Protein AF-A0A5K0VZJ0-F1 (afdb_monomer_lite)

Foldseek 3Di:
DPPPPPPDDPPDDDFAKAKQDDDDPPDDDPPNHPHDHPVVVVVCVVVVQFPDWDQDPNMIITTGPPD

Organism: NCBI:txid210225

InterPro domains:
  IPR008144 Guanylate kinase-like domain [PS50052] (1-67)
  IPR008145 Guanylate kinase/L-type calcium channel beta subunit [PF00625] (5-60)
  IPR020590 Guanylate kinase, conserved site [PS00856] (19-36)
  IPR027417 P-loop containing nucleoside triphosphate hydrolase [G3DSA:3.40.50.300] (6-15)
  IPR027417 P-loop containing nucleoside triphosphate hydrolase [SSF52540] (4-66)

Radius of gyration: 13.63 Å; chains: 1; bounding box: 31×37×26 Å

Structure (mmCIF, N/CA/C/O backbone):
data_AF-A0A5K0VZJ0-F1
#
_entry.id   AF-A0A5K0VZJ0-F1
#
loop_
_atom_site.group_PDB
_atom_site.id
_atom_site.type_symbol
_atom_site.label_atom_id
_atom_site.label_alt_id
_atom_site.label_comp_id
_atom_site.label_asym_id
_atom_site.label_entity_id
_atom_site.label_seq_id
_atom_site.pdbx_PDB_ins_code
_atom_site.Cartn_x
_atom_site.Cartn_y
_atom_site.Cartn_z
_atom_site.occupancy
_atom_site.B_iso_or_equiv
_atom_site.auth_seq_id
_atom_site.auth_comp_id
_atom_site.auth_asym_id
_atom_site.auth_atom_id
_atom_site.pdbx_PDB_model_num
ATOM 1 N N . PHE A 1 1 ? -14.438 22.731 1.995 1.00 46.34 1 PHE A N 1
ATOM 2 C CA . PHE A 1 1 ? -14.644 21.386 1.414 1.00 46.34 1 PHE A CA 1
ATOM 3 C C . PHE A 1 1 ? -14.148 20.227 2.292 1.00 46.34 1 PHE A C 1
ATOM 5 O O . PHE A 1 1 ? -14.709 19.154 2.157 1.00 46.34 1 PHE A O 1
ATOM 12 N N . GLN A 1 2 ? -13.194 20.406 3.224 1.00 46.09 2 GLN A N 1
ATOM 13 C CA . GLN A 1 2 ? -12.707 19.309 4.094 1.00 46.09 2 GLN A CA 1
ATOM 14 C C . GLN A 1 2 ? -13.500 19.076 5.402 1.00 46.09 2 GLN A C 1
ATOM 16 O O . GLN A 1 2 ? -13.319 18.049 6.038 1.00 46.09 2 GLN A O 1
ATOM 21 N N . GLN A 1 3 ? -14.412 19.973 5.797 1.00 47.78 3 GLN A N 1
ATOM 22 C CA . GLN A 1 3 ? -15.154 19.858 7.070 1.00 47.78 3 GLN A CA 1
ATOM 23 C C . GLN A 1 3 ? -16.449 19.023 7.009 1.00 47.78 3 GLN A C 1
ATOM 25 O O . GLN A 1 3 ? -17.088 18.829 8.032 1.00 47.78 3 GLN A O 1
ATOM 30 N N . ARG A 1 4 ? -16.856 18.512 5.838 1.00 48.25 4 ARG A N 1
ATOM 31 C CA . ARG A 1 4 ? -18.180 17.875 5.651 1.00 48.25 4 ARG A CA 1
ATOM 32 C C . ARG A 1 4 ? -18.199 16.344 5.753 1.00 48.25 4 ARG A C 1
ATOM 34 O O . ARG A 1 4 ? -19.225 15.741 5.470 1.00 48.25 4 ARG A O 1
ATOM 41 N N . LEU A 1 5 ? -17.075 15.725 6.119 1.00 53.66 5 LEU A N 1
ATOM 42 C CA . LEU A 1 5 ? -16.935 14.264 6.231 1.00 53.66 5 LEU A CA 1
ATOM 43 C C . LEU A 1 5 ? -16.865 13.757 7.680 1.00 53.66 5 LEU A C 1
ATOM 45 O O . LEU A 1 5 ? -16.848 12.550 7.885 1.00 53.66 5 LEU A O 1
ATOM 49 N N . GLN A 1 6 ? -16.837 14.644 8.681 1.00 49.38 6 GLN A N 1
ATOM 50 C CA . GLN A 1 6 ? -16.703 14.245 10.090 1.00 49.38 6 GLN A CA 1
ATOM 51 C C . GLN A 1 6 ? -18.028 13.879 10.774 1.00 49.38 6 GLN A C 1
ATOM 53 O O . GLN A 1 6 ? -18.004 13.288 11.845 1.00 49.38 6 GLN A O 1
ATOM 58 N N . GLU A 1 7 ? -19.178 14.180 10.168 1.00 50.06 7 GLU A N 1
ATOM 59 C CA . GLU A 1 7 ? -20.492 13.962 10.800 1.00 50.06 7 GLU A CA 1
ATOM 60 C C . GLU A 1 7 ? -21.149 12.619 10.447 1.00 50.06 7 GLU A C 1
ATOM 62 O O . GLU A 1 7 ? -22.281 12.355 10.845 1.00 50.06 7 GLU A O 1
ATOM 67 N N . VAL A 1 8 ? -20.466 11.733 9.717 1.00 54.97 8 VAL A N 1
ATOM 68 C CA . VAL A 1 8 ? -21.062 10.469 9.275 1.00 54.97 8 VAL A CA 1
ATOM 69 C C . VAL A 1 8 ? -20.391 9.284 9.970 1.00 54.97 8 VAL A C 1
ATOM 71 O O . VAL A 1 8 ? -19.381 8.768 9.511 1.00 54.97 8 VAL A O 1
ATOM 74 N N . ARG A 1 9 ? -21.097 8.818 11.009 1.00 51.84 9 ARG A N 1
ATOM 75 C CA . ARG A 1 9 ? -21.262 7.419 11.445 1.00 51.84 9 ARG A CA 1
ATOM 76 C C . ARG A 1 9 ? -20.208 6.832 12.381 1.00 51.84 9 ARG A C 1
ATOM 78 O O . ARG A 1 9 ? -19.214 6.244 11.962 1.00 51.84 9 ARG A O 1
ATOM 85 N N . GLU A 1 10 ? -20.585 6.801 13.657 1.00 55.16 10 GLU A N 1
ATOM 86 C CA . GLU A 1 10 ? -20.355 5.626 14.500 1.00 55.16 10 GLU A CA 1
ATOM 87 C C . GLU A 1 10 ? -20.673 4.355 13.679 1.00 55.16 10 GLU A C 1
ATOM 89 O O . GLU A 1 10 ? -21.813 4.151 13.259 1.00 55.16 10 GLU A O 1
ATOM 94 N N . GLY A 1 11 ? -19.645 3.565 13.345 1.00 58.00 11 GLY A N 1
ATOM 95 C CA . GLY A 1 11 ? -19.775 2.321 12.570 1.00 58.00 11 GLY A CA 1
ATOM 96 C C . GLY A 1 11 ? -19.040 2.253 11.223 1.00 58.00 11 GLY A C 1
ATOM 97 O O . GLY A 1 11 ? -19.135 1.226 10.554 1.00 58.00 11 GLY A O 1
ATOM 98 N N . ILE A 1 12 ? -18.300 3.287 10.797 1.00 62.06 12 ILE A N 1
ATOM 99 C CA . ILE A 1 12 ? -17.394 3.164 9.638 1.00 62.06 12 ILE A CA 1
ATOM 100 C C . ILE A 1 12 ? -16.028 2.659 10.112 1.00 62.06 12 ILE A C 1
ATOM 102 O O . ILE A 1 12 ? -15.260 3.395 10.728 1.00 62.06 12 ILE A O 1
ATOM 106 N N . HIS A 1 13 ? -15.714 1.404 9.789 1.00 65.56 13 HIS A N 1
ATOM 107 C CA . HIS A 1 13 ? -14.356 0.879 9.888 1.00 65.56 13 HIS A CA 1
ATOM 108 C C . HIS A 1 13 ? -13.575 1.295 8.641 1.00 65.56 13 HIS A C 1
ATOM 110 O O . HIS A 1 13 ? -13.901 0.887 7.526 1.00 65.56 13 HIS A O 1
ATOM 116 N N . PHE A 1 14 ? -12.560 2.139 8.823 1.00 69.69 14 PHE A N 1
ATOM 117 C CA . PHE A 1 14 ? -11.632 2.475 7.752 1.00 69.69 14 PHE A CA 1
ATOM 118 C C . PHE A 1 14 ? -10.593 1.370 7.621 1.00 69.69 14 PHE A C 1
ATOM 120 O O . PHE A 1 14 ? -9.912 1.029 8.583 1.00 69.69 14 PHE A O 1
ATOM 127 N N . VAL A 1 15 ? -10.485 0.836 6.411 1.00 82.50 15 VAL A N 1
ATOM 128 C CA . VAL A 1 15 ? -9.484 -0.161 6.051 1.00 82.50 15 VA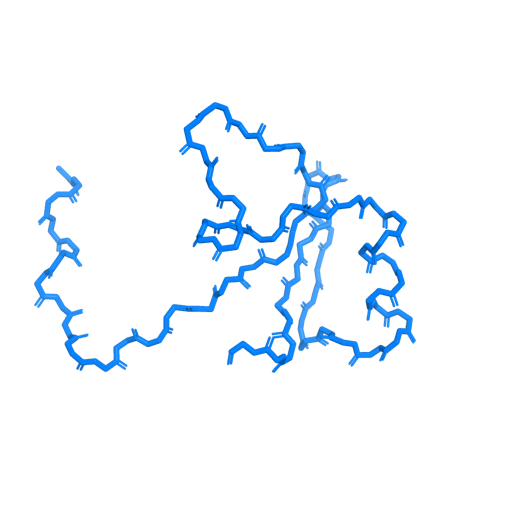L A CA 1
ATOM 129 C C . VAL A 1 15 ? -8.211 0.578 5.639 1.00 82.50 15 VAL A C 1
ATOM 131 O O . VAL A 1 15 ? -8.211 1.362 4.687 1.00 82.50 15 VAL A O 1
ATOM 134 N N . ILE A 1 16 ? -7.122 0.352 6.364 1.00 88.50 16 ILE A N 1
ATOM 135 C CA . ILE A 1 16 ? -5.804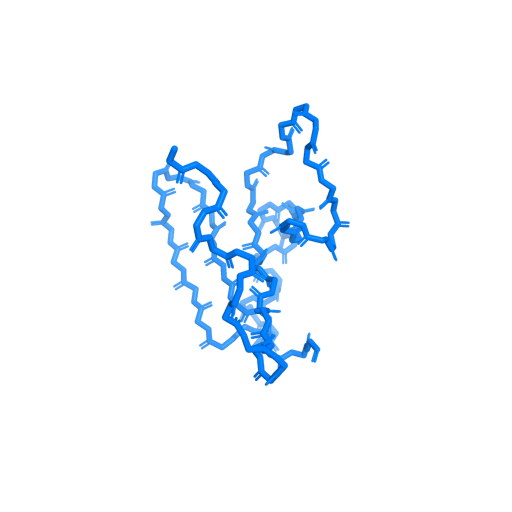 0.914 6.087 1.00 88.50 16 ILE A CA 1
ATOM 136 C C . ILE A 1 16 ? -5.183 0.126 4.930 1.00 88.50 16 ILE A C 1
ATOM 138 O O . ILE A 1 16 ? -5.059 -1.096 4.960 1.00 88.50 16 ILE A O 1
ATOM 142 N N . THR A 1 17 ? -4.791 0.828 3.873 1.00 92.12 17 THR A N 1
ATOM 143 C CA . THR A 1 17 ? -4.208 0.215 2.670 1.00 92.12 17 THR A CA 1
ATOM 144 C C . THR A 1 17 ? -2.690 0.086 2.818 1.00 92.12 17 THR A C 1
ATOM 146 O O . THR A 1 17 ? -2.034 1.015 3.285 1.00 92.12 17 THR A O 1
ATOM 149 N N . ALA A 1 18 ? -2.104 -1.024 2.373 1.00 94.88 18 ALA A N 1
ATOM 150 C CA . ALA A 1 18 ? -0.660 -1.164 2.200 1.00 94.88 18 ALA A CA 1
ATOM 151 C C . ALA A 1 18 ? -0.210 -0.542 0.873 1.00 94.88 18 ALA A C 1
ATOM 153 O O . ALA A 1 18 ? -0.851 -0.740 -0.159 1.00 94.88 18 ALA A O 1
ATOM 154 N N . THR A 1 19 ? 0.884 0.217 0.878 1.00 95.62 19 THR A N 1
ATOM 155 C CA . THR A 1 19 ? 1.417 0.906 -0.302 1.00 95.62 19 THR A CA 1
ATOM 156 C C . THR A 1 19 ? 2.938 0.787 -0.364 1.00 95.62 19 THR A C 1
ATOM 158 O O . THR A 1 19 ? 3.607 0.981 0.647 1.00 95.62 19 THR A O 1
ATOM 161 N N . SER A 1 20 ? 3.495 0.535 -1.557 1.00 94.25 20 SER A N 1
ATOM 162 C CA . SER A 1 20 ? 4.957 0.528 -1.765 1.00 94.25 20 SER A CA 1
ATOM 163 C C . SER A 1 20 ? 5.564 1.920 -1.964 1.00 94.25 20 SER A C 1
ATOM 165 O O . SER A 1 20 ? 6.780 2.084 -2.051 1.00 94.25 20 SER A O 1
ATOM 167 N N . ARG A 1 21 ? 4.699 2.929 -2.112 1.00 94.44 21 ARG A N 1
ATOM 168 C CA . ARG A 1 21 ? 5.087 4.331 -2.276 1.00 94.44 21 ARG A CA 1
ATOM 169 C C . ARG A 1 21 ? 5.814 4.837 -1.023 1.00 94.44 21 ARG A C 1
ATOM 171 O O . ARG A 1 21 ? 5.315 4.605 0.076 1.00 94.44 21 ARG A O 1
ATOM 178 N N . PRO A 1 22 ? 6.877 5.651 -1.152 1.00 91.88 22 PRO A N 1
ATOM 179 C CA . PRO A 1 22 ? 7.476 6.336 -0.013 1.00 91.88 22 PRO A CA 1
ATOM 180 C C . PRO A 1 22 ? 6.471 7.232 0.714 1.00 91.88 22 PRO A C 1
ATOM 182 O O . PRO A 1 22 ? 5.695 7.953 0.079 1.00 91.88 22 PRO A O 1
ATOM 185 N N . LYS A 1 23 ? 6.530 7.232 2.044 1.00 94.81 23 LYS A N 1
ATOM 186 C CA . LYS A 1 23 ? 5.732 8.106 2.909 1.00 94.81 23 LYS A CA 1
ATOM 187 C C . LYS A 1 23 ? 6.020 9.587 2.630 1.00 94.81 23 LYS A C 1
ATOM 189 O O . LYS A 1 23 ? 7.182 9.989 2.574 1.00 94.81 23 LYS A O 1
ATOM 194 N N . ARG A 1 24 ? 4.983 10.415 2.464 1.00 94.25 24 ARG A N 1
ATOM 195 C CA . ARG A 1 24 ? 5.118 11.881 2.353 1.00 94.25 24 ARG A CA 1
ATOM 196 C C . ARG A 1 24 ? 5.224 12.525 3.741 1.00 94.25 24 ARG A C 1
ATOM 198 O O . ARG A 1 24 ? 4.761 11.946 4.725 1.00 94.25 24 ARG A O 1
ATOM 205 N N . PRO A 1 25 ? 5.784 13.744 3.839 1.00 94.38 25 PRO A N 1
ATOM 206 C CA . PRO A 1 25 ? 5.751 14.512 5.078 1.00 94.38 25 PRO A CA 1
ATOM 207 C C . PRO A 1 25 ? 4.313 14.688 5.583 1.00 94.38 25 PRO A C 1
ATOM 209 O O . PRO A 1 25 ? 3.441 15.113 4.828 1.00 94.38 25 PRO A O 1
ATOM 212 N N . GLY A 1 26 ? 4.078 14.355 6.853 1.00 93.12 26 GLY A N 1
ATOM 213 C CA . GLY A 1 26 ? 2.763 14.445 7.498 1.00 93.12 26 GLY A CA 1
ATOM 214 C C . GLY A 1 26 ? 1.933 13.159 7.474 1.00 93.12 26 GLY A C 1
ATOM 215 O O . GLY A 1 26 ? 0.979 13.073 8.238 1.00 93.12 26 GLY A O 1
ATOM 216 N N . GLU A 1 27 ? 2.307 12.156 6.674 1.00 93.31 27 GLU A N 1
ATOM 217 C CA . GLU A 1 27 ? 1.667 10.836 6.717 1.00 93.31 27 GLU A CA 1
ATOM 218 C C . GLU A 1 27 ? 2.229 9.989 7.877 1.00 93.31 27 GLU A C 1
ATOM 220 O O . GLU A 1 27 ? 3.423 10.042 8.216 1.00 93.31 27 GLU A O 1
ATOM 225 N N . VAL A 1 28 ? 1.361 9.178 8.474 1.00 91.94 28 VAL A N 1
ATOM 226 C CA . VAL A 1 28 ? 1.623 8.293 9.607 1.00 91.94 28 VAL A CA 1
ATOM 227 C C . VAL A 1 28 ? 1.402 6.846 9.177 1.00 91.94 28 VAL A C 1
ATOM 229 O O . VAL A 1 28 ? 0.340 6.470 8.676 1.00 91.94 28 VAL A O 1
ATOM 232 N N . ASP A 1 29 ? 2.439 6.035 9.377 1.00 91.75 29 ASP A N 1
ATOM 233 C CA . ASP A 1 29 ? 2.394 4.601 9.107 1.00 91.75 29 ASP A CA 1
ATOM 234 C C . ASP A 1 29 ? 1.415 3.895 10.055 1.00 91.75 29 ASP A C 1
ATOM 236 O O . ASP A 1 29 ? 1.354 4.227 11.240 1.00 91.75 29 ASP A O 1
ATOM 240 N N . GLY A 1 30 ? 0.608 2.979 9.521 1.00 88.06 30 GLY A N 1
ATOM 241 C CA . GLY A 1 30 ? -0.434 2.274 10.273 1.00 88.06 30 GLY A CA 1
ATOM 242 C C . GLY A 1 30 ? -1.632 3.141 10.673 1.00 88.06 30 GLY A C 1
ATOM 243 O O . GLY A 1 30 ? -2.468 2.704 11.456 1.00 88.06 30 GLY A O 1
ATOM 244 N N . LYS A 1 31 ? -1.733 4.368 10.146 1.00 88.06 31 LYS A N 1
ATOM 245 C CA . LYS A 1 31 ? -2.918 5.226 10.284 1.00 88.06 31 LYS A CA 1
ATOM 246 C C . LYS A 1 31 ? -3.435 5.682 8.928 1.00 88.06 31 LYS A C 1
ATOM 248 O O . LYS A 1 31 ? -4.617 5.524 8.648 1.00 88.06 31 LYS A O 1
ATOM 253 N N . ASP A 1 32 ? -2.554 6.241 8.101 1.00 89.56 32 ASP A N 1
ATOM 254 C CA . ASP A 1 32 ? -2.913 6.680 6.751 1.00 89.56 32 ASP A CA 1
ATOM 255 C C . ASP A 1 32 ? -2.754 5.527 5.750 1.00 89.56 32 ASP A C 1
ATOM 257 O O . ASP A 1 32 ? -3.664 5.232 4.979 1.00 89.56 32 ASP A O 1
ATOM 261 N N . TYR A 1 33 ? -1.604 4.846 5.798 1.00 92.12 33 TYR A N 1
ATOM 262 C CA . TYR A 1 33 ? -1.278 3.651 5.014 1.00 92.12 33 TYR A CA 1
ATOM 263 C C . TYR A 1 33 ? -0.300 2.768 5.795 1.00 92.12 33 TYR A C 1
ATOM 265 O O . TYR A 1 33 ? 0.396 3.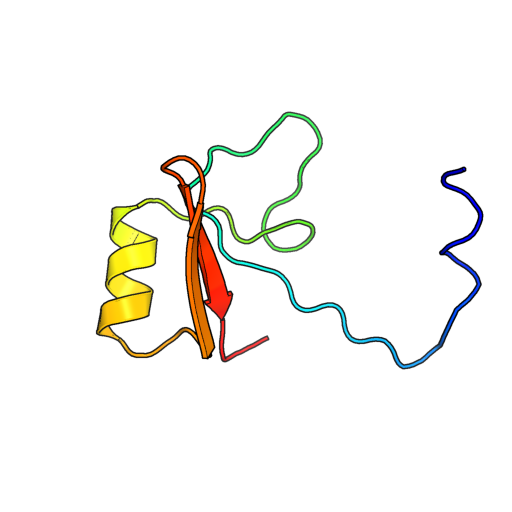259 6.683 1.00 92.12 33 TYR A O 1
ATOM 273 N N . PHE A 1 34 ? -0.184 1.496 5.416 1.00 93.75 34 PHE A N 1
ATOM 274 C CA . PHE A 1 34 ? 1.007 0.701 5.718 1.00 93.75 34 PHE A CA 1
ATOM 275 C C . PHE A 1 34 ? 2.045 0.947 4.625 1.00 93.75 34 PHE A C 1
ATOM 277 O O . PHE A 1 34 ? 1.878 0.519 3.481 1.00 93.75 34 PHE A O 1
ATOM 284 N N . PHE A 1 35 ? 3.098 1.684 4.952 1.00 95.44 35 PHE A N 1
ATOM 285 C CA . PHE A 1 35 ? 4.195 1.976 4.041 1.00 95.44 35 PHE A CA 1
ATOM 286 C C . PHE A 1 35 ? 5.187 0.817 4.082 1.00 95.44 35 PHE A C 1
ATOM 288 O O . PHE A 1 35 ? 6.030 0.723 4.971 1.00 95.44 35 PHE A O 1
ATOM 295 N N . VAL A 1 36 ? 5.080 -0.068 3.099 1.00 95.25 36 VAL A N 1
ATOM 296 C CA . VAL A 1 36 ? 5.935 -1.251 2.960 1.00 95.25 36 VAL A CA 1
ATOM 297 C C . VAL A 1 36 ? 6.908 -1.059 1.803 1.00 95.25 36 VAL A C 1
ATOM 299 O O . VAL A 1 36 ? 6.681 -0.244 0.912 1.00 95.25 36 VAL A O 1
ATOM 302 N N . THR A 1 37 ? 8.009 -1.800 1.770 1.00 95.81 37 THR A N 1
ATOM 303 C CA . THR A 1 37 ? 8.842 -1.860 0.564 1.00 95.81 37 THR A CA 1
ATOM 304 C C . THR A 1 37 ? 8.150 -2.683 -0.521 1.00 95.81 37 THR A C 1
ATOM 306 O O . THR A 1 37 ? 7.194 -3.421 -0.268 1.00 95.81 37 THR A O 1
ATOM 309 N N . LYS A 1 38 ? 8.646 -2.591 -1.758 1.00 94.44 38 LYS A N 1
ATOM 310 C CA . LYS A 1 38 ? 8.165 -3.439 -2.853 1.00 94.44 38 LYS A CA 1
ATOM 311 C C . LYS A 1 38 ? 8.356 -4.923 -2.532 1.00 94.44 38 LYS A C 1
ATOM 313 O O . LYS A 1 38 ? 7.462 -5.721 -2.784 1.00 94.44 38 LYS A O 1
ATOM 318 N N . GLU A 1 39 ? 9.497 -5.287 -1.964 1.00 95.69 39 GLU A N 1
ATOM 319 C CA . GLU A 1 39 ? 9.836 -6.665 -1.605 1.00 95.69 39 GLU A CA 1
ATOM 320 C C . GLU A 1 39 ? 8.879 -7.199 -0.536 1.00 95.69 39 GLU A C 1
ATOM 322 O O . GLU A 1 39 ? 8.359 -8.304 -0.674 1.00 95.69 39 GLU A O 1
ATOM 327 N N . GLN A 1 40 ? 8.584 -6.387 0.484 1.00 95.50 40 GLN A N 1
ATOM 328 C CA . GLN A 1 40 ? 7.592 -6.715 1.507 1.00 95.50 40 GLN A CA 1
ATOM 329 C C . GLN A 1 40 ? 6.201 -6.881 0.898 1.00 95.50 40 GLN A C 1
ATOM 331 O O . GLN A 1 40 ? 5.541 -7.878 1.165 1.00 95.50 40 GLN A O 1
ATOM 336 N N . PHE A 1 41 ? 5.779 -5.966 0.021 1.00 95.69 41 PHE A N 1
ATOM 337 C CA . PHE A 1 41 ? 4.482 -6.069 -0.642 1.00 95.69 41 PHE A CA 1
ATOM 338 C C . PHE A 1 41 ? 4.352 -7.369 -1.445 1.00 95.69 41 PHE A C 1
ATOM 340 O O . PHE A 1 41 ? 3.346 -8.067 -1.356 1.00 95.69 41 PHE A O 1
ATOM 347 N N . LEU A 1 42 ? 5.382 -7.723 -2.216 1.00 95.12 42 LEU A N 1
ATOM 348 C CA . LEU A 1 42 ? 5.397 -8.970 -2.979 1.00 95.12 42 LEU A CA 1
ATOM 349 C C . LEU A 1 42 ? 5.391 -10.199 -2.062 1.00 95.12 42 LEU A C 1
ATOM 351 O O . LEU A 1 42 ? 4.745 -11.188 -2.392 1.00 95.12 42 LEU A O 1
ATOM 355 N N . SER A 1 43 ? 6.048 -10.130 -0.900 1.00 96.94 43 SER A N 1
ATOM 356 C CA . SER A 1 43 ? 5.941 -11.173 0.125 1.00 96.94 43 SER A CA 1
ATOM 357 C C . SER A 1 43 ? 4.499 -11.335 0.613 1.00 96.94 43 SER A C 1
ATOM 359 O O . SER A 1 43 ? 4.018 -12.460 0.675 1.00 96.94 43 SER A O 1
ATOM 361 N N . MET A 1 44 ? 3.790 -10.236 0.889 1.00 95.06 44 MET A N 1
ATOM 362 C CA . MET A 1 44 ? 2.381 -10.276 1.310 1.00 95.06 44 MET A CA 1
ATOM 363 C C . MET A 1 44 ? 1.479 -10.894 0.232 1.00 95.06 44 MET A C 1
ATOM 365 O O . MET A 1 44 ? 0.585 -11.676 0.546 1.00 95.06 44 MET A O 1
ATOM 369 N N . VAL A 1 45 ? 1.728 -10.582 -1.047 1.00 94.56 45 VAL A N 1
ATOM 370 C CA . VAL A 1 45 ? 1.018 -11.206 -2.180 1.00 94.56 45 VAL A CA 1
ATOM 371 C C . VAL A 1 45 ? 1.281 -12.713 -2.218 1.00 94.56 45 VAL A C 1
ATOM 373 O O . VAL A 1 45 ? 0.340 -13.495 -2.318 1.00 94.56 45 VAL A O 1
ATOM 376 N N . ASN A 1 46 ? 2.545 -13.129 -2.108 1.00 96.69 46 ASN A N 1
ATOM 377 C CA . ASN A 1 46 ? 2.930 -14.542 -2.155 1.00 96.69 46 ASN A CA 1
ATOM 378 C C . ASN A 1 46 ? 2.375 -15.349 -0.974 1.00 96.69 46 ASN A C 1
ATOM 380 O O . ASN A 1 46 ? 2.067 -16.528 -1.130 1.00 96.69 46 ASN A O 1
ATOM 384 N N . ASN A 1 47 ? 2.245 -14.712 0.188 1.00 96.12 47 ASN A N 1
ATOM 385 C CA . ASN A 1 47 ? 1.708 -15.317 1.402 1.00 96.12 47 ASN A CA 1
ATOM 386 C C . ASN A 1 47 ? 0.172 -15.262 1.481 1.00 96.12 47 ASN A C 1
ATOM 388 O O . ASN A 1 47 ? -0.390 -15.672 2.493 1.00 96.12 47 ASN A O 1
ATOM 392 N N . ASP A 1 48 ? -0.511 -14.756 0.447 1.00 95.25 48 ASP A N 1
ATOM 393 C CA . ASP A 1 48 ? -1.969 -14.589 0.424 1.00 95.25 48 ASP A CA 1
ATOM 394 C C . ASP A 1 48 ? -2.493 -13.729 1.601 1.00 95.25 48 ASP A C 1
ATOM 396 O O . ASP A 1 48 ? -3.550 -13.982 2.179 1.00 95.25 48 ASP A O 1
ATOM 400 N N . GLU A 1 49 ? -1.751 -12.678 1.968 1.00 95.19 49 GLU A N 1
ATOM 401 C CA . GLU A 1 49 ? -2.054 -11.774 3.093 1.00 95.19 49 GLU A CA 1
ATOM 402 C C . GLU A 1 49 ? -2.921 -10.564 2.687 1.00 95.19 49 GLU A C 1
ATOM 404 O O . GLU A 1 49 ? -3.342 -9.775 3.539 1.00 95.19 49 GLU A O 1
ATOM 409 N N . LEU A 1 50 ? -3.216 -10.403 1.392 1.00 94.38 50 LEU A N 1
ATOM 410 C CA . LEU A 1 50 ? -3.990 -9.286 0.837 1.00 94.38 50 LEU A CA 1
ATOM 411 C C . LEU A 1 50 ? -5.339 -9.770 0.280 1.00 94.38 50 LEU A C 1
ATOM 413 O O . LEU A 1 50 ? -5.389 -10.764 -0.437 1.00 94.38 50 LEU A O 1
ATOM 417 N N . LEU A 1 51 ? -6.432 -9.064 0.589 1.00 92.88 51 LEU A N 1
ATOM 418 C CA . LEU A 1 51 ? -7.756 -9.293 -0.011 1.00 92.88 51 LEU A CA 1
ATOM 419 C C . LEU A 1 51 ? -7.768 -8.885 -1.483 1.00 92.88 51 LEU A C 1
ATOM 421 O O . LEU A 1 51 ? -8.268 -9.609 -2.336 1.00 92.88 51 LEU A O 1
ATOM 425 N N . GLU A 1 52 ? -7.203 -7.714 -1.762 1.00 93.06 52 GLU A N 1
ATOM 426 C CA . GLU A 1 52 ? -7.129 -7.119 -3.090 1.00 93.06 52 GLU A CA 1
ATOM 427 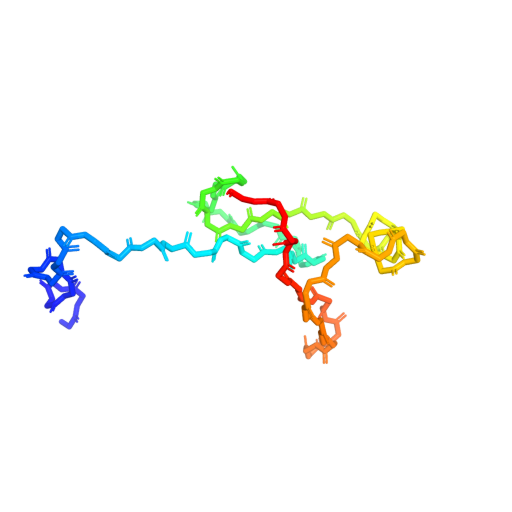C C . GLU A 1 52 ? -5.796 -6.391 -3.235 1.00 93.06 52 GLU A C 1
ATOM 429 O O . GLU A 1 52 ? -5.277 -5.835 -2.262 1.00 93.06 52 GLU A O 1
ATOM 434 N N . TYR A 1 53 ? -5.241 -6.365 -4.447 1.00 95.81 53 TYR A N 1
ATOM 435 C CA . TYR A 1 53 ? -4.057 -5.572 -4.753 1.00 95.81 53 TYR A CA 1
ATOM 436 C C . TYR A 1 53 ? -3.991 -5.152 -6.223 1.00 95.81 53 TYR A C 1
ATOM 438 O O . TYR A 1 53 ? -4.523 -5.815 -7.111 1.00 95.81 53 TYR A O 1
ATOM 446 N N . ALA A 1 54 ? -3.303 -4.042 -6.481 1.00 95.19 54 ALA A N 1
ATOM 447 C CA . ALA A 1 54 ? -3.084 -3.494 -7.811 1.00 95.19 54 ALA A CA 1
ATOM 448 C C . ALA A 1 54 ? -1.759 -2.725 -7.894 1.00 95.19 54 ALA A C 1
ATOM 450 O O . ALA A 1 54 ? -1.246 -2.210 -6.898 1.00 95.19 54 ALA A O 1
ATOM 451 N N . LEU A 1 55 ? -1.226 -2.607 -9.111 1.00 94.56 55 LEU A N 1
ATOM 452 C CA . LEU A 1 55 ? -0.115 -1.717 -9.433 1.00 94.56 55 LEU A CA 1
ATOM 453 C C . LEU A 1 55 ? -0.680 -0.426 -10.034 1.00 94.56 55 LEU A C 1
ATOM 455 O O . LEU A 1 55 ? -1.270 -0.445 -11.112 1.00 94.56 55 LEU A O 1
ATOM 459 N N . VAL A 1 56 ? -0.502 0.696 -9.344 1.00 91.62 56 VAL A N 1
ATOM 460 C CA . VAL A 1 56 ? -1.084 1.991 -9.710 1.00 91.62 56 VAL A CA 1
ATOM 461 C C . VAL A 1 56 ? 0.035 3.014 -9.854 1.00 91.62 56 VAL A C 1
ATOM 463 O O . VAL A 1 56 ? 0.725 3.322 -8.888 1.00 91.62 56 VAL A O 1
ATOM 466 N N . TYR A 1 57 ? 0.228 3.538 -11.067 1.00 88.44 57 TYR A N 1
ATOM 467 C CA . TYR A 1 57 ? 1.309 4.482 -11.399 1.00 88.44 57 TYR A CA 1
ATOM 468 C C . TYR A 1 57 ? 2.719 4.005 -10.992 1.00 88.44 57 TYR A C 1
ATOM 470 O O . TYR A 1 57 ? 3.589 4.816 -10.692 1.00 88.44 57 TYR A O 1
ATOM 478 N N . GLY A 1 58 ? 2.949 2.687 -10.986 1.00 89.81 58 GLY A N 1
ATOM 479 C CA . GLY A 1 58 ? 4.226 2.085 -10.585 1.00 89.81 58 GLY A CA 1
ATOM 480 C C . GLY A 1 58 ? 4.357 1.778 -9.089 1.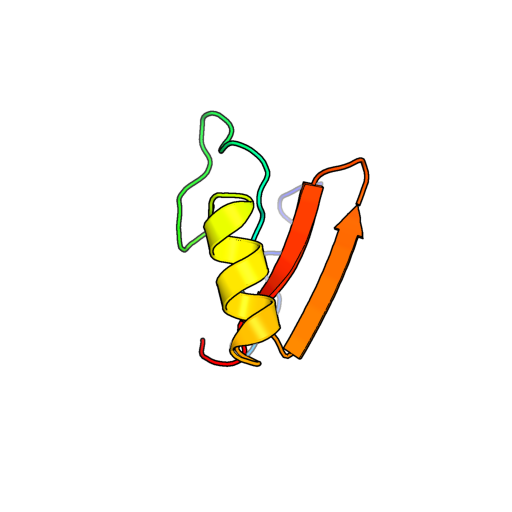00 89.81 58 GLY A C 1
ATOM 481 O O . GLY A 1 58 ? 5.315 1.109 -8.709 1.00 89.81 58 GLY A O 1
ATOM 482 N N . ASP A 1 59 ? 3.384 2.176 -8.265 1.00 92.69 59 ASP A N 1
ATOM 483 C CA . ASP A 1 59 ? 3.317 1.830 -6.845 1.00 92.69 59 ASP A CA 1
ATOM 484 C C . ASP A 1 59 ? 2.327 0.685 -6.605 1.00 92.69 59 ASP A C 1
ATOM 486 O O . ASP A 1 59 ? 1.196 0.704 -7.098 1.00 92.69 59 ASP A O 1
ATOM 490 N N . TYR A 1 60 ? 2.719 -0.301 -5.805 1.00 95.56 60 TYR A N 1
ATOM 491 C CA . TYR A 1 60 ? 1.816 -1.354 -5.359 1.00 95.56 60 TYR A CA 1
ATOM 492 C C . TYR A 1 60 ? 0.886 -0.830 -4.275 1.00 95.56 60 TYR A C 1
ATOM 494 O O . TYR A 1 60 ? 1.308 -0.075 -3.396 1.00 95.56 60 TYR A O 1
ATOM 502 N N . LYS A 1 61 ? -0.379 -1.235 -4.346 1.00 95.75 61 LYS A N 1
ATOM 503 C CA . LYS A 1 61 ? -1.424 -0.916 -3.376 1.00 95.75 61 LYS A CA 1
ATOM 504 C C . LYS A 1 61 ? -2.230 -2.163 -3.089 1.00 95.75 61 LYS A C 1
ATOM 506 O O . LYS A 1 61 ? -2.567 -2.878 -4.026 1.00 95.75 61 LYS A O 1
ATOM 511 N N . GLY A 1 62 ? -2.554 -2.416 -1.831 1.00 95.00 62 GLY A N 1
ATOM 512 C CA . GLY A 1 62 ? -3.348 -3.581 -1.470 1.00 95.00 62 GLY A CA 1
ATOM 513 C C . GLY A 1 62 ? -4.014 -3.458 -0.116 1.00 95.00 62 GLY A C 1
ATOM 514 O O . GLY A 1 62 ? -3.619 -2.641 0.711 1.00 95.00 62 GLY A O 1
ATOM 515 N N . ILE A 1 63 ? -5.040 -4.269 0.091 1.00 94.12 63 ILE A N 1
ATOM 516 C CA . ILE A 1 63 ? -5.830 -4.312 1.316 1.00 94.12 63 ILE A CA 1
ATOM 517 C C . ILE A 1 63 ? -5.388 -5.531 2.131 1.00 94.12 63 ILE A C 1
ATOM 519 O O . ILE A 1 63 ? -5.701 -6.649 1.727 1.00 94.12 63 ILE A O 1
ATOM 523 N N . PRO A 1 64 ? -4.677 -5.359 3.259 1.00 92.44 64 PRO A N 1
ATOM 524 C CA . PRO A 1 64 ? -4.401 -6.454 4.187 1.00 92.44 64 PRO A CA 1
ATOM 525 C C . PRO A 1 64 ? -5.679 -7.152 4.655 1.00 92.44 64 PRO A C 1
ATOM 527 O O . PRO A 1 64 ? -6.650 -6.477 4.995 1.00 92.44 64 PRO A O 1
ATOM 530 N N . LYS A 1 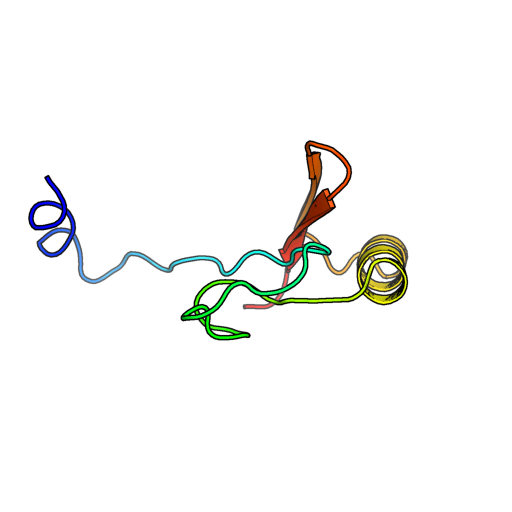65 ? -5.665 -8.490 4.702 1.00 88.44 65 LYS A N 1
ATOM 531 C CA . LYS A 1 65 ? -6.781 -9.316 5.204 1.00 88.44 65 LYS A CA 1
ATOM 532 C C . LYS A 1 65 ? -7.048 -9.121 6.691 1.00 88.44 65 LYS A C 1
ATOM 534 O O . LYS A 1 65 ? -8.183 -9.265 7.131 1.00 88.44 65 LYS A O 1
ATOM 539 N N . GLN A 1 66 ? -5.997 -8.838 7.453 1.00 78.69 66 GLN A N 1
ATOM 540 C CA . GLN A 1 66 ? -6.050 -8.705 8.900 1.00 78.69 66 GLN A CA 1
ATOM 541 C C . GLN A 1 66 ? -5.888 -7.232 9.272 1.00 78.69 66 GLN A C 1
ATOM 543 O O . GLN A 1 66 ? -4.818 -6.666 9.042 1.00 78.69 66 GLN A O 1
ATOM 548 N N . GLN A 1 67 ? -6.954 -6.623 9.798 1.00 68.94 67 GLN A N 1
ATOM 549 C CA . GLN A 1 67 ? -7.000 -5.232 10.264 1.00 68.94 67 GLN A CA 1
ATOM 550 C C . GLN A 1 67 ? -7.908 -5.095 11.479 1.00 68.94 67 GLN A C 1
ATOM 552 O O . GLN A 1 67 ? -8.928 -5.821 11.519 1.00 68.94 67 GLN A O 1
#

Sequence (67 aa):
FQQRLQEVREGIHFVITATSRPKRPGEVDGKDYFFVTKEQFLSMVNNDELLEYALVYGDYKGIPKQQ

Secondary structure (DSSP, 8-state):
--TTSTTS-TT--PPPEEE-SPPPTT--BTTTEEE--HHHHHHHHHTT-EEEEEEETTEEEEEES--

pLDDT: mean 84.6, std 16.5, range [46.09, 96.94]